Protein AF-A0A8J7QTC6-F1 (afdb_monomer_lite)

Radius of gyration: 15.07 Å; chains: 1; bounding box: 43×31×32 Å

Sequence (71 aa):
MHSSNSVIYENGAVKRVMFDGGYATFSEAGVPGWHYFLCDHAGNVRVVADMWGRAEQINHYYPYELIHKPL
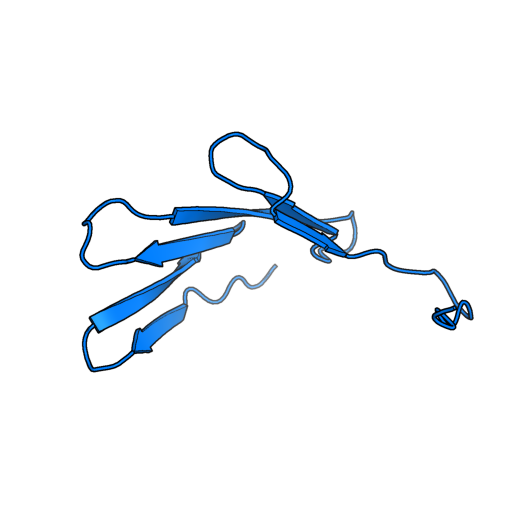
Secondary structure (DSSP, 8-state):
------EEEETTEEEEEEETTEEEE--TTSPPEEEEEEE-TTS-EEEEE-TTS-EEEE----SSS------

Foldseek 3Di:
DPFPQDWDDDPNHTAWTTDDFFIWGDDPVGDIWTWGFDADPVRHGQFIATPVRHTPDGDDDDDPDDDPDDD

pLDDT: mean 83.71, std 16.62, range [45.38, 97.56]

Structure (mmCIF, N/CA/C/O backbone):
data_AF-A0A8J7QTC6-F1
#
_entry.id   AF-A0A8J7QTC6-F1
#
loop_
_atom_site.group_PDB
_atom_site.id
_atom_site.type_symbol
_atom_site.label_atom_id
_atom_site.label_alt_id
_atom_site.label_comp_id
_atom_site.label_asym_id
_atom_site.label_entity_id
_atom_site.label_seq_id
_atom_site.pdbx_PDB_ins_code
_atom_site.Cartn_x
_atom_site.Cartn_y
_atom_site.Cartn_z
_atom_site.occupancy
_atom_site.B_iso_or_equiv
_atom_site.auth_seq_id
_atom_site.auth_comp_id
_atom_site.auth_asym_id
_atom_site.auth_atom_id
_atom_site.pdbx_PDB_model_num
ATOM 1 N N . MET A 1 1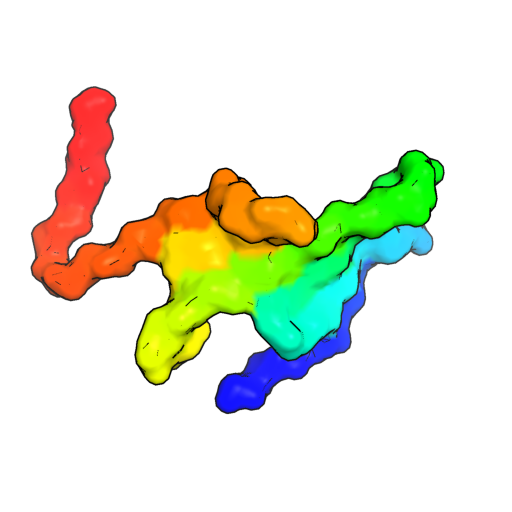 ? 4.817 -12.740 -6.652 1.00 46.09 1 MET A N 1
ATOM 2 C CA . MET A 1 1 ? 4.405 -11.722 -5.666 1.00 46.09 1 MET A CA 1
ATOM 3 C C . MET A 1 1 ? 3.474 -12.408 -4.682 1.00 46.09 1 MET A C 1
ATOM 5 O O . MET A 1 1 ? 2.462 -12.938 -5.111 1.00 46.09 1 MET A O 1
ATOM 9 N N . HIS A 1 2 ? 3.870 -12.528 -3.415 1.00 45.38 2 HIS A N 1
ATOM 10 C CA . HIS A 1 2 ? 2.986 -13.007 -2.350 1.00 45.38 2 HIS A CA 1
ATOM 11 C C . HIS A 1 2 ? 2.507 -11.777 -1.583 1.00 45.38 2 HIS A C 1
ATOM 13 O O . HIS A 1 2 ? 3.204 -11.283 -0.700 1.00 45.38 2 HIS A O 1
ATOM 19 N N . SER A 1 3 ? 1.353 -11.245 -1.968 1.00 55.53 3 SER A N 1
ATOM 20 C CA . SER A 1 3 ? 0.728 -10.104 -1.303 1.00 55.53 3 SER A CA 1
ATOM 21 C C . SER A 1 3 ? -0.073 -10.659 -0.124 1.00 55.53 3 SER A C 1
ATOM 23 O O . SER A 1 3 ? -1.143 -11.238 -0.296 1.00 55.53 3 SER A O 1
ATOM 25 N N . SER A 1 4 ? 0.481 -10.593 1.086 1.00 59.59 4 SER A N 1
ATOM 26 C CA . SER A 1 4 ? -0.241 -10.976 2.300 1.00 59.59 4 SER A CA 1
ATOM 27 C C . SER A 1 4 ? -1.378 -9.976 2.539 1.00 59.59 4 SER A C 1
ATOM 29 O O . SER A 1 4 ? -1.107 -8.825 2.880 1.00 59.59 4 SER A O 1
ATOM 31 N N . ASN A 1 5 ? -2.634 -10.404 2.370 1.00 74.44 5 ASN A N 1
ATOM 32 C CA . ASN A 1 5 ? -3.832 -9.620 2.698 1.00 74.44 5 ASN A CA 1
ATOM 33 C C . ASN A 1 5 ? -3.959 -9.477 4.222 1.00 74.44 5 ASN A C 1
ATOM 35 O O . ASN A 1 5 ? -4.704 -10.210 4.873 1.00 74.44 5 ASN A O 1
ATOM 39 N N . SER A 1 6 ? -3.168 -8.579 4.806 1.00 90.50 6 SER A N 1
ATOM 40 C CA . SER A 1 6 ? -3.166 -8.309 6.239 1.00 90.50 6 SER A CA 1
ATOM 41 C C . SER A 1 6 ? -4.052 -7.114 6.584 1.00 90.50 6 SER A C 1
ATOM 43 O O . SER A 1 6 ? -4.142 -6.127 5.849 1.00 90.50 6 SER A O 1
ATOM 45 N N . VAL A 1 7 ? -4.712 -7.213 7.737 1.00 93.44 7 VAL A N 1
ATOM 46 C CA . VAL A 1 7 ? -5.507 -6.139 8.334 1.00 93.44 7 VAL A CA 1
ATOM 47 C C . VAL A 1 7 ? -4.827 -5.722 9.630 1.00 93.44 7 VAL A C 1
ATOM 49 O O . VAL A 1 7 ? -4.518 -6.565 10.471 1.00 93.44 7 VAL A O 1
ATOM 52 N N . ILE A 1 8 ? -4.580 -4.426 9.785 1.00 93.12 8 ILE A N 1
ATOM 53 C CA . ILE A 1 8 ? -3.973 -3.828 10.972 1.00 93.12 8 ILE A CA 1
ATOM 54 C C . ILE A 1 8 ? -5.069 -3.123 11.762 1.00 93.12 8 ILE A C 1
ATOM 56 O O . ILE A 1 8 ? -5.775 -2.261 11.228 1.00 93.12 8 ILE A O 1
ATOM 60 N N . TYR A 1 9 ? -5.167 -3.477 13.039 1.00 93.06 9 TYR A N 1
ATOM 61 C CA . TYR A 1 9 ? -6.085 -2.874 13.995 1.00 93.06 9 TYR A CA 1
ATOM 62 C C . TYR A 1 9 ? -5.329 -1.959 14.958 1.00 93.06 9 TYR A C 1
ATOM 64 O O . TYR A 1 9 ? -4.200 -2.254 15.347 1.00 93.06 9 TYR A O 1
ATOM 72 N N . GLU A 1 10 ? -5.974 -0.875 15.368 1.00 91.50 10 GLU A N 1
ATOM 73 C CA . GLU A 1 10 ? -5.488 0.062 16.380 1.00 91.50 10 GLU A CA 1
ATOM 74 C C . GLU A 1 10 ? -6.674 0.434 17.280 1.00 91.50 10 GLU A C 1
ATOM 76 O O . GLU A 1 10 ? -7.743 0.780 16.781 1.00 91.50 10 GLU A O 1
ATOM 81 N N . ASN A 1 11 ? -6.525 0.296 18.603 1.00 92.00 11 ASN A N 1
ATOM 82 C CA . ASN A 1 11 ? -7.589 0.553 19.591 1.00 92.00 11 ASN A CA 1
ATOM 83 C C . ASN A 1 11 ? -8.930 -0.158 19.300 1.00 92.00 11 ASN A C 1
ATOM 85 O O . ASN A 1 11 ? -10.002 0.380 19.559 1.00 92.00 11 ASN A O 1
ATOM 89 N N . GLY A 1 12 ? -8.881 -1.375 18.749 1.00 90.31 12 GLY A N 1
ATOM 90 C CA . GLY A 1 12 ? -10.075 -2.163 18.415 1.00 90.31 12 GLY A CA 1
ATOM 91 C C . GLY A 1 12 ? -10.773 -1.764 17.108 1.00 90.31 12 GLY A C 1
ATOM 92 O O . GLY A 1 12 ? -11.723 -2.434 16.713 1.00 90.31 12 GLY A O 1
ATOM 93 N N . ALA A 1 13 ? -10.288 -0.736 16.406 1.00 91.38 13 ALA A N 1
ATOM 94 C CA . ALA A 1 13 ? -10.781 -0.327 15.093 1.00 91.38 13 ALA A CA 1
ATOM 95 C C . ALA A 1 13 ? -9.813 -0.744 13.974 1.00 91.38 13 ALA A C 1
ATOM 97 O O . ALA A 1 13 ? -8.604 -0.860 14.185 1.00 91.38 13 ALA A O 1
ATOM 98 N N . VAL A 1 14 ? -10.334 -0.964 12.762 1.00 92.69 14 VAL A N 1
ATOM 99 C CA . VAL A 1 14 ? -9.496 -1.202 11.577 1.00 92.69 14 VAL A CA 1
ATOM 100 C C . VAL A 1 14 ? -8.763 0.090 11.239 1.00 92.69 14 VAL A C 1
ATOM 102 O O . VAL A 1 14 ? -9.397 1.111 10.991 1.00 92.69 14 VAL A O 1
ATOM 105 N N . LYS A 1 15 ? -7.432 0.039 11.194 1.00 93.75 15 LYS A N 1
ATOM 106 C CA . LYS A 1 15 ? -6.591 1.185 10.838 1.00 93.75 15 LYS A CA 1
ATOM 107 C C . LYS A 1 15 ? -6.089 1.109 9.405 1.00 93.75 15 LYS A C 1
ATOM 109 O O . LYS A 1 15 ? -6.048 2.129 8.714 1.00 93.75 15 LYS A O 1
ATOM 114 N N . ARG A 1 16 ? -5.689 -0.088 8.961 1.00 94.56 16 ARG A N 1
ATOM 115 C CA . ARG A 1 16 ? -5.124 -0.314 7.626 1.00 94.56 16 ARG A CA 1
ATOM 116 C C . ARG A 1 16 ? -5.499 -1.685 7.078 1.00 94.56 16 ARG A C 1
ATOM 118 O O . ARG A 1 16 ? -5.458 -2.667 7.812 1.00 94.56 16 ARG A O 1
ATOM 125 N N . VAL A 1 17 ? -5.791 -1.757 5.785 1.00 94.44 17 VAL A N 1
ATOM 126 C CA . VAL A 1 17 ? -6.005 -3.014 5.050 1.00 94.44 17 VAL A CA 1
ATOM 127 C C . VAL A 1 17 ? -5.048 -3.056 3.865 1.00 94.44 17 VAL A C 1
ATOM 129 O O . VAL A 1 17 ? -5.026 -2.113 3.077 1.00 94.44 17 VAL A O 1
ATOM 132 N N . MET A 1 18 ? -4.262 -4.125 3.745 1.00 94.94 18 MET A N 1
ATOM 133 C CA . MET A 1 18 ? -3.390 -4.368 2.592 1.00 94.94 18 MET A CA 1
ATOM 134 C C . MET A 1 18 ? -4.170 -5.040 1.458 1.00 94.94 18 MET A C 1
ATOM 136 O O . MET A 1 18 ? -5.022 -5.894 1.713 1.00 94.94 18 MET A O 1
ATOM 140 N N . PHE A 1 19 ? -3.845 -4.693 0.217 1.00 92.12 19 PHE A N 1
ATOM 141 C CA . PHE A 1 19 ? -4.336 -5.369 -0.984 1.00 92.12 19 PHE A CA 1
ATOM 142 C C . PHE A 1 19 ? -3.219 -5.464 -2.028 1.00 92.12 19 PHE A C 1
ATOM 144 O O . PHE A 1 19 ? -2.134 -4.902 -1.857 1.00 92.12 19 PHE A O 1
ATOM 151 N N . ASP A 1 20 ? -3.469 -6.187 -3.118 1.00 91.62 20 ASP A N 1
ATOM 152 C CA . ASP A 1 20 ? -2.479 -6.320 -4.182 1.00 91.62 20 ASP A CA 1
ATOM 153 C C . ASP A 1 20 ? -2.280 -4.985 -4.914 1.00 91.62 20 ASP A C 1
ATOM 155 O O . ASP A 1 20 ? -3.147 -4.528 -5.658 1.00 91.62 20 ASP A O 1
ATOM 159 N N . GLY A 1 21 ? -1.148 -4.333 -4.645 1.00 92.25 21 GLY A N 1
ATOM 160 C CA . GLY A 1 21 ? -0.809 -3.020 -5.193 1.00 92.25 21 GLY A CA 1
ATOM 161 C C . GLY A 1 21 ? -0.948 -1.844 -4.225 1.00 92.25 21 GLY A C 1
ATOM 162 O O . GLY A 1 21 ? -0.783 -0.710 -4.669 1.00 92.25 21 GLY A O 1
ATOM 163 N N . GLY A 1 22 ? -1.216 -2.058 -2.930 1.00 94.50 22 GLY A N 1
ATOM 164 C CA . GLY A 1 22 ? -1.279 -0.940 -1.986 1.00 94.50 22 GLY A CA 1
ATOM 165 C C . GLY A 1 22 ? -1.911 -1.240 -0.632 1.00 94.50 22 GLY A C 1
ATOM 166 O O . GLY A 1 22 ? -1.962 -2.381 -0.165 1.00 94.50 22 GLY A O 1
ATOM 167 N N . TYR A 1 23 ? -2.394 -0.180 0.012 1.00 95.69 23 TYR A N 1
ATOM 168 C CA . TYR A 1 23 ? -3.182 -0.273 1.234 1.00 95.69 23 TYR A CA 1
ATOM 169 C C . TYR A 1 23 ? -4.218 0.843 1.347 1.00 95.69 23 TYR A C 1
ATOM 171 O O . TYR A 1 23 ? -4.063 1.932 0.798 1.00 95.69 23 TYR A O 1
ATOM 179 N N . ALA A 1 24 ? -5.277 0.568 2.102 1.00 95.19 24 ALA A N 1
ATOM 180 C CA . ALA A 1 24 ? -6.271 1.554 2.497 1.00 95.19 24 ALA A CA 1
ATOM 181 C C . ALA A 1 24 ? -6.096 1.905 3.976 1.00 95.19 24 ALA A C 1
ATOM 183 O O . ALA A 1 24 ? -5.848 1.015 4.793 1.00 95.19 24 ALA A O 1
ATOM 184 N N . THR A 1 25 ? -6.231 3.181 4.330 1.00 95.31 25 THR A N 1
ATOM 185 C CA . THR A 1 25 ? -6.305 3.651 5.717 1.00 95.31 25 THR A CA 1
ATOM 186 C C . THR A 1 25 ? -7.718 4.081 6.063 1.00 95.31 25 THR A C 1
ATOM 188 O O . THR A 1 25 ? -8.437 4.633 5.232 1.00 95.31 25 THR A O 1
ATOM 191 N N . PHE A 1 26 ? -8.115 3.834 7.306 1.00 93.31 26 PHE A N 1
ATOM 192 C CA . PHE A 1 26 ? -9.443 4.170 7.800 1.00 93.31 26 PHE A CA 1
ATOM 193 C C . PHE A 1 26 ? -9.313 5.146 8.967 1.00 93.31 26 PHE A C 1
ATOM 195 O O . PHE A 1 26 ? -8.439 5.017 9.831 1.00 93.31 26 PHE A O 1
ATOM 202 N N . SER A 1 27 ? -10.167 6.163 8.949 1.00 88.12 27 SER A N 1
ATOM 203 C CA . SER A 1 27 ? -10.282 7.167 10.000 1.00 88.12 27 SER A CA 1
ATOM 204 C C . SER A 1 27 ? -11.742 7.298 10.418 1.00 88.12 27 SER A C 1
ATOM 206 O O . SER A 1 27 ? -12.642 6.879 9.689 1.00 88.12 27 SER A O 1
ATOM 208 N N . GLU A 1 28 ? -11.984 7.919 11.571 1.00 84.94 28 GLU A N 1
ATOM 209 C CA . GLU A 1 28 ? -13.342 8.184 12.062 1.00 84.94 28 GLU A CA 1
ATOM 210 C C . GLU A 1 28 ? -14.168 9.058 11.102 1.00 84.94 28 GLU A C 1
ATOM 212 O O . GLU A 1 28 ? -15.393 9.017 11.137 1.00 84.94 28 GLU A O 1
ATOM 217 N N . ALA A 1 29 ? -13.518 9.793 10.188 1.00 84.38 29 ALA A N 1
ATOM 218 C CA . ALA A 1 29 ? -14.185 10.596 9.164 1.00 84.38 29 ALA A CA 1
ATOM 219 C C . ALA A 1 29 ? -14.898 9.757 8.081 1.00 84.38 29 ALA A C 1
ATOM 221 O O . ALA A 1 29 ? -15.590 10.315 7.233 1.00 84.38 29 ALA A O 1
ATOM 222 N N . GLY A 1 30 ? -14.716 8.431 8.067 1.00 82.25 30 GLY A N 1
ATOM 223 C CA . GLY A 1 30 ? -15.443 7.505 7.190 1.00 82.25 30 GLY A CA 1
ATOM 224 C C . GLY A 1 30 ? -14.988 7.482 5.727 1.00 82.25 30 GLY A C 1
ATOM 225 O O . GLY A 1 30 ? -15.383 6.583 4.989 1.00 82.25 30 GLY A O 1
ATOM 226 N N . VAL A 1 31 ? -14.130 8.414 5.303 1.00 86.12 31 VAL A N 1
ATOM 227 C CA . VAL A 1 31 ? -13.503 8.404 3.974 1.00 86.12 31 VAL A CA 1
ATOM 228 C C . VAL A 1 31 ? -12.175 7.639 4.047 1.00 86.12 31 VAL A C 1
ATOM 230 O O . VAL A 1 31 ? -11.284 8.064 4.791 1.00 86.12 31 VAL A O 1
ATOM 233 N N . PRO A 1 32 ? -12.008 6.526 3.305 1.00 89.94 32 PRO A N 1
ATOM 234 C CA . PRO A 1 32 ? -10.743 5.802 3.271 1.00 89.94 32 PRO A CA 1
ATOM 235 C C . PRO A 1 32 ? -9.654 6.591 2.535 1.00 89.94 32 PRO A C 1
ATOM 237 O O . PRO A 1 32 ? -9.900 7.151 1.464 1.00 89.94 32 PRO A O 1
ATOM 240 N N . GLY A 1 33 ? -8.437 6.588 3.078 1.00 94.75 33 GLY A N 1
ATOM 241 C CA . GLY A 1 33 ? -7.240 7.011 2.352 1.00 94.75 33 GLY A CA 1
ATOM 242 C C . GLY A 1 33 ? -6.722 5.857 1.498 1.00 94.75 33 GLY A C 1
ATOM 243 O O . GLY A 1 33 ? -6.481 4.773 2.026 1.00 94.75 33 GLY A O 1
ATOM 244 N N . TRP A 1 34 ? -6.567 6.068 0.191 1.00 95.81 34 TRP A N 1
ATOM 245 C CA . TRP A 1 34 ? -6.044 5.057 -0.733 1.00 95.81 34 TRP A CA 1
ATOM 246 C C . TRP A 1 34 ? -4.591 5.347 -1.075 1.00 95.81 34 TRP A C 1
ATOM 248 O O . TRP A 1 34 ? -4.275 6.461 -1.488 1.00 95.81 34 TRP A O 1
ATOM 258 N N . HIS A 1 35 ? -3.748 4.326 -0.936 1.00 96.69 35 HIS A N 1
ATOM 259 C CA . HIS A 1 35 ? -2.306 4.418 -1.124 1.00 96.69 35 HIS A CA 1
ATOM 260 C C . HIS A 1 35 ? -1.846 3.303 -2.063 1.00 96.69 35 HIS A C 1
ATOM 262 O O . HIS A 1 35 ? -2.008 2.121 -1.748 1.00 96.69 35 HIS A O 1
ATOM 268 N N . TYR A 1 36 ? -1.279 3.668 -3.209 1.00 96.62 36 TYR A N 1
ATOM 269 C CA . TYR A 1 36 ? -0.902 2.743 -4.278 1.00 96.62 36 TYR A CA 1
ATOM 270 C C . TYR A 1 36 ? 0.610 2.612 -4.391 1.00 96.62 36 TYR A C 1
ATOM 272 O O . TYR A 1 36 ? 1.337 3.604 -4.355 1.00 96.62 36 TYR A O 1
ATOM 280 N N . PHE A 1 37 ? 1.083 1.385 -4.574 1.00 95.50 37 PHE A N 1
ATOM 281 C CA . PHE A 1 37 ? 2.487 1.081 -4.791 1.00 95.50 37 PHE A CA 1
ATOM 282 C C . PHE A 1 37 ? 2.815 1.073 -6.277 1.00 95.50 37 PHE A C 1
ATOM 284 O O . PHE A 1 37 ? 2.256 0.295 -7.050 1.00 95.50 37 PHE A O 1
ATOM 291 N N . LEU A 1 38 ? 3.785 1.895 -6.666 1.00 94.25 38 LEU A N 1
ATOM 292 C CA . LEU A 1 38 ? 4.443 1.773 -7.958 1.00 94.25 38 LEU A CA 1
ATOM 293 C C . LEU A 1 38 ? 5.756 1.037 -7.736 1.00 94.25 38 LEU A C 1
ATOM 295 O O . LEU A 1 38 ? 6.675 1.557 -7.093 1.00 94.25 38 LEU A O 1
ATOM 299 N N . CYS A 1 39 ? 5.822 -0.182 -8.255 1.00 91.75 39 CYS A N 1
ATOM 300 C CA . CYS A 1 39 ? 6.981 -1.045 -8.106 1.00 91.75 39 CYS A CA 1
ATOM 301 C C . CYS A 1 39 ? 7.892 -0.994 -9.335 1.00 91.75 39 CYS A C 1
ATOM 303 O O . CYS A 1 39 ? 7.434 -0.772 -10.456 1.0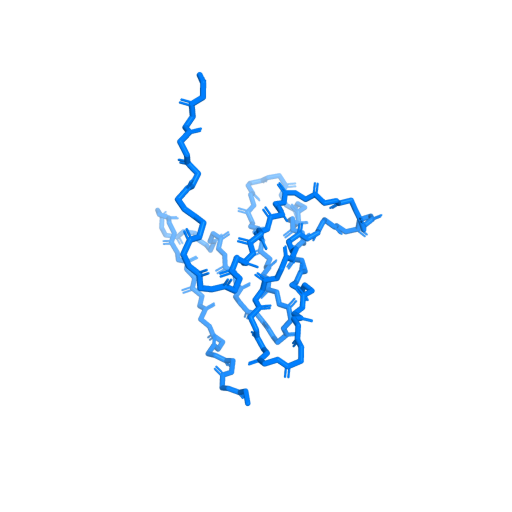0 91.75 39 CYS A O 1
ATOM 305 N N . ASP A 1 40 ? 9.189 -1.220 -9.128 1.00 89.56 40 ASP A N 1
ATOM 306 C CA . ASP A 1 40 ? 10.113 -1.495 -10.229 1.00 89.56 40 ASP A CA 1
ATOM 307 C C . ASP A 1 40 ? 9.960 -2.934 -10.760 1.00 89.56 40 ASP A C 1
ATOM 309 O O . ASP A 1 40 ? 9.153 -3.726 -10.271 1.00 89.56 40 ASP A O 1
ATOM 313 N N . HIS A 1 41 ? 10.761 -3.288 -11.768 1.00 88.00 41 HIS A N 1
ATOM 314 C CA . HIS A 1 41 ? 10.745 -4.619 -12.382 1.00 88.00 41 HIS A CA 1
ATOM 315 C C . HIS A 1 41 ? 11.050 -5.763 -11.394 1.00 88.00 41 HIS A C 1
ATOM 317 O O . HIS A 1 41 ? 10.614 -6.890 -11.616 1.00 88.00 41 HIS A O 1
ATOM 323 N N . ALA A 1 42 ? 11.767 -5.486 -10.300 1.00 89.44 42 ALA A N 1
ATOM 324 C CA . ALA A 1 42 ? 12.087 -6.473 -9.270 1.00 89.44 42 ALA A CA 1
ATOM 325 C C . ALA A 1 42 ? 11.001 -6.576 -8.182 1.00 89.44 42 ALA A C 1
ATOM 327 O O . ALA A 1 42 ? 11.096 -7.429 -7.300 1.00 89.44 42 ALA A O 1
ATOM 328 N N . GLY A 1 43 ? 9.962 -5.736 -8.240 1.00 89.00 43 GLY A N 1
ATOM 329 C CA . GLY A 1 43 ? 8.867 -5.717 -7.273 1.00 89.00 43 GLY A CA 1
ATOM 330 C C . GLY A 1 43 ? 9.113 -4.823 -6.055 1.00 89.00 43 GLY A C 1
ATOM 331 O O . GLY A 1 43 ? 8.320 -4.878 -5.115 1.00 89.00 43 GLY A O 1
ATOM 332 N N . ASN A 1 44 ? 10.159 -3.987 -6.050 1.00 88.75 44 ASN A N 1
ATOM 333 C CA . ASN A 1 44 ? 10.401 -3.044 -4.955 1.00 88.75 44 ASN A CA 1
ATOM 334 C C . ASN A 1 44 ? 9.521 -1.804 -5.106 1.00 88.75 44 ASN A C 1
ATOM 336 O O . ASN A 1 44 ? 9.497 -1.197 -6.177 1.00 88.75 44 ASN A O 1
ATOM 340 N N . VAL A 1 45 ? 8.873 -1.367 -4.022 1.00 91.88 45 VAL A N 1
ATOM 341 C CA . VAL A 1 45 ? 8.079 -0.129 -4.011 1.00 91.88 45 VAL A CA 1
ATOM 342 C C . VAL A 1 45 ? 8.997 1.084 -4.185 1.00 91.88 45 VAL A C 1
ATOM 344 O O . VAL A 1 45 ? 9.844 1.363 -3.333 1.00 91.88 45 VAL A O 1
ATOM 347 N N . ARG A 1 46 ? 8.813 1.825 -5.281 1.00 92.88 46 ARG A N 1
ATOM 348 C CA . ARG A 1 46 ? 9.550 3.061 -5.602 1.00 92.88 46 ARG A CA 1
ATOM 349 C C . ARG A 1 46 ? 8.759 4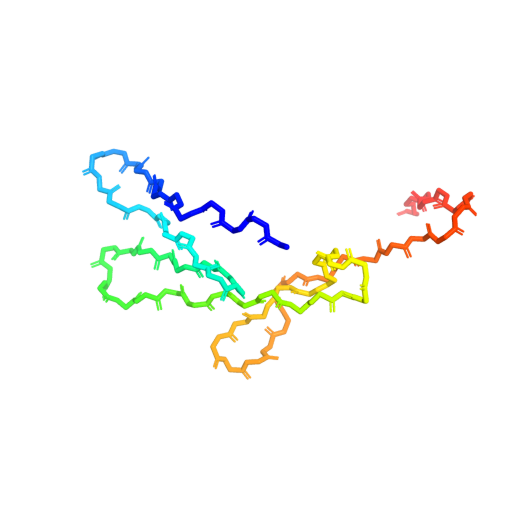.304 -5.241 1.00 92.88 46 ARG A C 1
ATOM 351 O O . ARG A 1 46 ? 9.354 5.303 -4.855 1.00 92.88 46 ARG A O 1
ATOM 358 N N . VAL A 1 47 ? 7.437 4.245 -5.364 1.00 94.88 47 VAL A N 1
ATOM 359 C CA . VAL A 1 47 ? 6.544 5.354 -5.024 1.00 94.88 47 VAL A CA 1
ATOM 360 C C . VAL A 1 47 ? 5.325 4.811 -4.294 1.00 94.88 47 VAL A C 1
ATOM 362 O O . VAL A 1 47 ? 4.783 3.774 -4.679 1.00 94.88 47 VAL A O 1
ATOM 365 N N . VAL A 1 48 ? 4.904 5.533 -3.260 1.00 96.75 48 VAL A N 1
ATOM 366 C CA . VAL A 1 48 ? 3.553 5.447 -2.702 1.00 96.75 48 VAL A CA 1
ATOM 367 C C . VAL A 1 48 ? 2.789 6.665 -3.202 1.00 96.75 48 VAL A C 1
ATOM 369 O O . VAL A 1 48 ? 3.272 7.789 -3.044 1.00 96.75 48 VAL A O 1
ATOM 372 N N . ALA A 1 49 ? 1.648 6.449 -3.848 1.00 97.56 49 ALA A N 1
ATOM 373 C CA . ALA A 1 49 ? 0.831 7.510 -4.424 1.00 97.56 49 ALA A CA 1
ATOM 374 C C . ALA A 1 49 ? -0.580 7.530 -3.829 1.00 97.56 49 ALA A C 1
ATOM 376 O O . ALA A 1 49 ? -1.146 6.474 -3.543 1.00 97.56 49 ALA A O 1
ATOM 377 N N . ASP A 1 50 ? -1.149 8.726 -3.699 1.00 96.31 50 ASP A N 1
ATOM 378 C CA . ASP A 1 50 ? -2.526 8.923 -3.252 1.00 96.31 50 ASP A CA 1
ATOM 379 C C . ASP A 1 50 ? -3.558 8.596 -4.353 1.00 96.31 50 ASP A C 1
ATOM 381 O O . ASP A 1 50 ? -3.222 8.262 -5.495 1.00 96.31 50 ASP A O 1
ATOM 385 N N . MET A 1 51 ? -4.849 8.731 -4.029 1.00 93.81 51 MET A N 1
ATOM 386 C CA . MET A 1 51 ? -5.948 8.468 -4.971 1.00 93.81 51 MET A CA 1
ATOM 387 C C . MET A 1 51 ? -5.980 9.380 -6.205 1.00 93.81 51 MET A C 1
ATOM 389 O O . MET A 1 51 ? -6.670 9.069 -7.174 1.00 93.81 51 MET A O 1
ATOM 393 N N . TRP A 1 52 ? -5.257 10.498 -6.177 1.00 95.06 52 TRP A N 1
ATOM 394 C CA . TRP A 1 52 ? -5.130 11.435 -7.292 1.00 95.06 52 TRP A CA 1
ATOM 395 C C . TRP A 1 52 ? -3.812 11.250 -8.057 1.00 95.06 52 TRP A C 1
ATOM 397 O O . TRP A 1 52 ? -3.505 12.050 -8.943 1.00 95.06 52 TRP A O 1
ATOM 407 N N . GLY A 1 53 ? -3.035 10.211 -7.735 1.00 93.44 53 GLY A N 1
ATOM 408 C CA . GLY A 1 53 ? -1.749 9.913 -8.362 1.00 93.44 53 GLY A CA 1
ATOM 409 C C . GLY A 1 53 ? -0.610 10.825 -7.904 1.00 93.44 53 GLY A C 1
ATOM 410 O O . GLY A 1 53 ? 0.440 10.857 -8.549 1.00 93.44 53 GLY A O 1
ATOM 411 N N . ARG A 1 54 ? -0.789 11.584 -6.817 1.00 97.06 54 ARG A N 1
ATOM 412 C CA . ARG A 1 54 ? 0.275 12.425 -6.256 1.00 97.06 54 ARG A CA 1
ATOM 413 C C . ARG A 1 54 ? 1.180 11.567 -5.385 1.00 97.06 54 ARG A C 1
ATOM 415 O O . ARG A 1 54 ? 0.705 10.725 -4.632 1.00 97.06 54 ARG A O 1
ATOM 422 N N . ALA A 1 55 ? 2.487 11.790 -5.480 1.00 95.94 55 ALA A N 1
ATOM 423 C CA . ALA A 1 55 ? 3.454 11.052 -4.681 1.00 95.94 55 ALA A CA 1
ATOM 424 C C . ALA A 1 55 ? 3.377 11.473 -3.204 1.00 95.94 55 ALA A C 1
ATOM 426 O O . ALA A 1 55 ? 3.571 12.643 -2.877 1.00 95.94 55 ALA A O 1
ATOM 427 N N . GLU A 1 56 ? 3.142 10.505 -2.323 1.00 96.44 56 GLU A N 1
ATOM 428 C CA . GLU A 1 56 ? 3.211 10.663 -0.866 1.00 96.44 56 GLU A CA 1
ATOM 429 C C . GLU A 1 56 ? 4.597 10.283 -0.333 1.00 96.44 56 GLU A C 1
ATOM 431 O O . GLU A 1 56 ? 5.110 10.905 0.595 1.00 96.44 56 GLU A O 1
ATOM 436 N N . GLN A 1 57 ? 5.222 9.272 -0.942 1.00 94.50 57 GLN A N 1
ATOM 437 C CA . GLN A 1 57 ? 6.587 8.854 -0.638 1.00 94.50 57 GLN A CA 1
ATOM 438 C C . GLN A 1 57 ? 7.303 8.429 -1.915 1.00 94.50 57 GLN A C 1
ATOM 440 O O . GLN A 1 57 ? 6.731 7.732 -2.752 1.00 94.50 57 GLN A O 1
ATOM 445 N N . ILE A 1 58 ? 8.577 8.800 -2.033 1.00 91.94 58 ILE A N 1
ATOM 446 C CA . ILE A 1 58 ? 9.467 8.346 -3.102 1.00 91.94 58 ILE A CA 1
ATOM 447 C C . ILE A 1 58 ? 10.667 7.655 -2.456 1.00 91.94 58 ILE A C 1
ATOM 449 O O . ILE A 1 58 ? 11.443 8.272 -1.729 1.00 91.94 58 ILE A O 1
ATOM 453 N N . ASN A 1 59 ? 10.815 6.365 -2.738 1.00 85.69 59 ASN A N 1
ATOM 454 C CA . ASN A 1 59 ? 11.923 5.543 -2.281 1.00 85.69 59 ASN A CA 1
ATOM 455 C C . ASN A 1 59 ? 12.951 5.424 -3.406 1.00 85.69 59 ASN A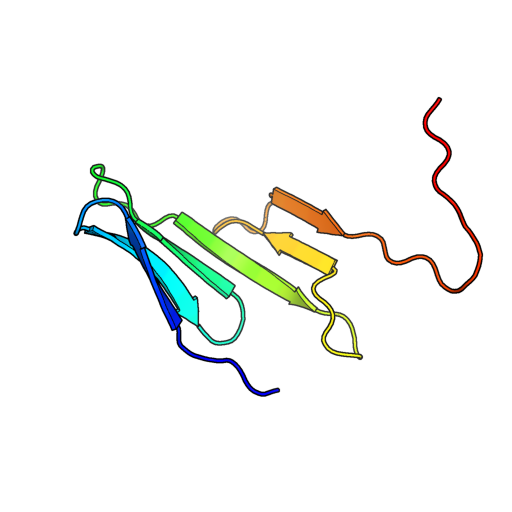 C 1
ATOM 457 O O . ASN A 1 59 ? 12.795 4.653 -4.361 1.00 85.69 59 ASN A O 1
ATOM 461 N N . HIS A 1 60 ? 14.034 6.186 -3.280 1.00 77.81 60 HIS A N 1
ATOM 462 C CA . HIS A 1 60 ? 15.194 6.052 -4.149 1.00 77.81 60 HIS A CA 1
ATOM 463 C C . HIS A 1 60 ? 16.001 4.816 -3.736 1.00 77.81 60 HIS A C 1
ATOM 465 O O . HIS A 1 60 ? 16.284 4.597 -2.564 1.00 77.81 60 HIS A O 1
ATOM 471 N N . TYR A 1 61 ? 16.364 3.995 -4.719 1.00 66.38 61 TYR A N 1
ATOM 472 C CA . TYR A 1 61 ? 17.176 2.793 -4.522 1.00 66.38 61 TYR A CA 1
ATOM 473 C C . TYR A 1 61 ? 18.441 3.055 -5.307 1.00 66.38 61 TYR A C 1
ATOM 475 O O . TYR A 1 61 ? 18.376 3.207 -6.531 1.00 66.38 61 TYR A O 1
ATOM 483 N N . TYR A 1 62 ? 19.544 3.187 -4.586 1.00 60.22 62 TYR A N 1
ATOM 484 C CA . TYR A 1 62 ? 20.851 3.418 -5.167 1.00 60.22 62 TYR A CA 1
ATOM 485 C C . TYR A 1 62 ? 21.472 2.058 -5.511 1.00 60.22 62 TYR A C 1
ATOM 487 O O . TYR A 1 62 ? 21.609 1.216 -4.621 1.00 60.22 62 TYR A O 1
ATOM 495 N N . PRO A 1 63 ? 21.828 1.797 -6.778 1.00 59.78 63 PRO A N 1
ATOM 496 C CA . PRO A 1 63 ? 22.594 0.609 -7.124 1.00 59.78 63 PRO A CA 1
ATOM 497 C C . PRO A 1 63 ? 24.027 0.785 -6.600 1.00 59.78 63 PRO A C 1
ATOM 499 O O . PRO A 1 63 ? 24.723 1.671 -7.069 1.00 59.78 63 PRO A O 1
ATOM 502 N N . TYR A 1 64 ? 24.401 -0.034 -5.608 1.00 56.69 64 TYR A N 1
ATOM 503 C CA . TYR A 1 64 ? 25.737 -0.234 -5.013 1.00 56.69 64 TYR A CA 1
ATOM 504 C C . TYR A 1 64 ? 26.564 1.051 -4.707 1.00 56.69 64 TYR A C 1
ATOM 506 O O . TYR A 1 64 ? 27.056 1.727 -5.599 1.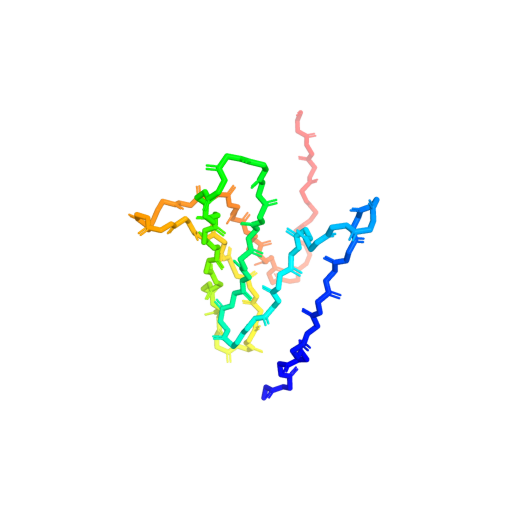00 56.69 64 TYR A O 1
ATOM 514 N N . GLU A 1 65 ? 26.776 1.329 -3.410 1.00 51.12 65 GLU A N 1
ATOM 515 C CA . GLU A 1 65 ? 27.786 2.263 -2.838 1.00 51.12 65 GLU A CA 1
ATOM 516 C C . GLU A 1 65 ? 27.501 3.778 -2.729 1.00 51.12 65 GLU A C 1
ATOM 518 O O . GLU A 1 65 ? 28.386 4.527 -2.315 1.00 51.12 65 GLU A O 1
ATOM 523 N N . LEU A 1 66 ? 26.277 4.271 -2.938 1.00 48.19 66 LEU A N 1
ATOM 524 C CA . LEU A 1 66 ? 25.952 5.668 -2.587 1.00 48.19 66 LEU A CA 1
ATOM 525 C C . LEU A 1 66 ? 25.296 5.777 -1.204 1.00 48.19 66 LEU A C 1
ATOM 527 O O . LEU A 1 66 ? 24.087 5.624 -1.037 1.00 48.19 66 LEU A O 1
ATOM 531 N N . ILE A 1 67 ? 26.128 6.072 -0.201 1.00 51.06 67 ILE A N 1
ATOM 532 C CA . ILE A 1 67 ? 25.701 6.591 1.104 1.00 51.06 67 ILE A CA 1
ATOM 533 C C . ILE A 1 67 ? 25.125 7.993 0.876 1.00 51.06 67 ILE A C 1
ATOM 535 O O . ILE A 1 67 ? 25.849 8.902 0.469 1.00 51.06 67 ILE A O 1
ATOM 539 N N . HIS A 1 68 ? 23.846 8.200 1.191 1.00 51.19 68 HIS A N 1
ATOM 540 C CA . HIS A 1 68 ? 23.314 9.549 1.367 1.00 51.19 68 HIS A CA 1
ATOM 541 C C . HIS A 1 68 ? 23.949 10.146 2.630 1.00 51.19 68 HIS A C 1
ATOM 543 O O . HIS A 1 68 ? 23.480 9.900 3.741 1.00 51.19 68 HIS A O 1
ATOM 549 N N . LYS A 1 69 ? 25.045 10.902 2.487 1.00 45.62 69 LYS A N 1
ATOM 550 C CA . LYS A 1 69 ? 25.470 11.824 3.544 1.00 45.62 69 LYS A CA 1
ATOM 551 C C . LYS A 1 69 ? 24.505 13.011 3.519 1.00 45.62 69 LYS A C 1
ATOM 553 O O . LYS A 1 69 ? 24.497 13.715 2.509 1.00 45.62 69 LYS A O 1
ATOM 558 N N . PRO A 1 70 ? 23.691 13.239 4.564 1.00 49.94 70 PRO A N 1
ATOM 559 C CA . PRO A 1 70 ? 22.966 14.495 4.660 1.00 49.94 70 PRO A CA 1
ATOM 560 C C . PRO A 1 70 ? 23.986 15.637 4.808 1.00 49.94 70 PRO A C 1
ATOM 562 O O . PRO A 1 70 ? 24.964 15.495 5.548 1.00 49.94 70 PRO A O 1
ATOM 565 N N . LEU A 1 71 ? 23.774 16.723 4.061 1.00 48.97 71 LEU A N 1
ATOM 566 C CA . LEU A 1 71 ? 24.279 18.050 4.425 1.00 48.97 71 LEU A CA 1
ATOM 567 C C . LEU A 1 71 ? 23.427 18.600 5.571 1.00 48.97 71 LEU A C 1
ATOM 569 O O . LEU A 1 71 ? 22.198 18.360 5.533 1.00 48.97 71 LEU A O 1
#